Protein AF-A0A240EGR5-F1 (afdb_monomer_lite)

InterPro domains:
  IPR010982 Lambda repressor-like, DNA-binding domain superfamily [G3DSA:1.10.260.40] (43-100)
  IPR010982 Lambda repressor-like, DNA-binding domain superfamily [SSF47413] (61-95)

Radius of gyration: 24.68 Å; chains: 1; bounding box: 48×24×58 Å

Organism: NCBI:txid1243014

Secondary structure (DSSP, 8-state):
-EEETTEEE-HHHHHHHHT--HHHHHHHHHTT--GGGGTS--------TTTS-S--HHHHHHHHHHHHH----HHHHHHHTT--HHHHHHHHTTSS--S---

Structure (mmCIF, N/CA/C/O backbone):
data_AF-A0A240EGR5-F1
#
_entry.id   AF-A0A240EGR5-F1
#
loop_
_atom_site.group_PDB
_atom_site.id
_atom_site.type_symbol
_atom_site.label_atom_id
_atom_site.label_alt_id
_atom_site.label_comp_id
_atom_site.label_asym_id
_atom_site.label_entity_id
_atom_site.label_seq_id
_atom_site.pdbx_PDB_ins_code
_atom_site.Cartn_x
_atom_site.Cartn_y
_atom_site.Cartn_z
_atom_site.occupancy
_atom_site.B_iso_or_equiv
_atom_site.auth_seq_id
_atom_site.auth_comp_id
_atom_site.auth_asym_id
_atom_site.auth_atom_id
_atom_site.pdbx_PDB_model_num
ATOM 1 N N . MET A 1 1 ? 28.335 -3.977 -22.284 1.00 85.75 1 MET A N 1
ATOM 2 C CA . MET A 1 1 ? 27.308 -4.152 -23.334 1.00 85.75 1 MET A CA 1
ATOM 3 C C . MET A 1 1 ? 26.379 -5.264 -22.889 1.00 85.75 1 MET A C 1
ATOM 5 O O . MET A 1 1 ? 26.858 -6.160 -22.203 1.00 85.75 1 MET A O 1
ATOM 9 N N . ILE A 1 2 ? 25.098 -5.188 -23.229 1.00 90.88 2 ILE A N 1
ATOM 10 C CA . ILE A 1 2 ? 24.085 -6.196 -22.904 1.00 90.88 2 ILE A CA 1
ATOM 11 C C . ILE A 1 2 ? 23.401 -6.682 -24.174 1.00 90.88 2 ILE A C 1
ATOM 13 O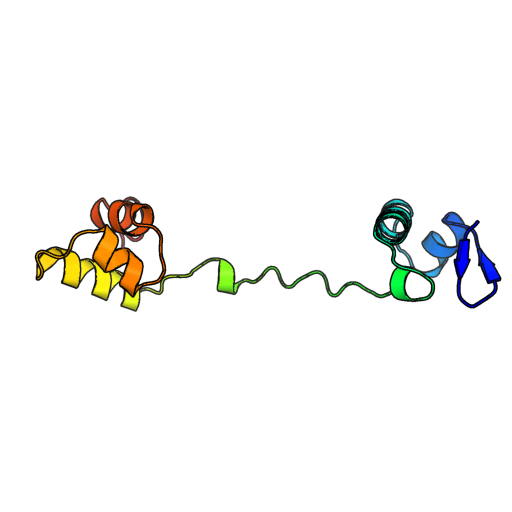 O . ILE A 1 2 ? 23.328 -5.931 -25.145 1.00 90.88 2 ILE A O 1
ATOM 17 N N . ASP A 1 3 ? 22.863 -7.895 -24.140 1.00 91.50 3 ASP A N 1
ATOM 18 C CA . ASP A 1 3 ? 22.025 -8.402 -25.221 1.00 91.50 3 ASP A CA 1
ATOM 19 C C . ASP A 1 3 ? 20.599 -7.841 -25.085 1.00 91.50 3 ASP A C 1
ATOM 21 O O . ASP A 1 3 ? 19.917 -8.035 -24.073 1.00 91.50 3 ASP A O 1
ATOM 25 N N . PHE A 1 4 ? 20.142 -7.124 -26.109 1.00 91.50 4 PHE A N 1
ATOM 26 C CA . PHE A 1 4 ? 18.812 -6.531 -26.194 1.00 91.50 4 PHE A CA 1
ATOM 27 C C . PHE A 1 4 ? 18.271 -6.727 -27.612 1.00 91.50 4 PHE A C 1
ATOM 29 O O . PHE A 1 4 ? 18.880 -6.276 -28.575 1.00 91.50 4 PHE A O 1
ATOM 36 N N . LYS A 1 5 ? 17.134 -7.423 -27.750 1.00 88.69 5 LYS A N 1
ATOM 37 C CA . LYS A 1 5 ? 16.533 -7.793 -29.052 1.00 88.69 5 LYS A CA 1
ATOM 38 C C . LYS A 1 5 ? 17.486 -8.534 -30.013 1.00 88.69 5 LYS A C 1
ATOM 40 O O . LYS A 1 5 ? 17.358 -8.410 -31.222 1.00 88.69 5 LYS A O 1
ATOM 45 N N . GLY A 1 6 ? 18.428 -9.314 -29.479 1.00 87.38 6 GLY A N 1
ATOM 46 C CA . GLY A 1 6 ? 19.414 -10.048 -30.284 1.00 87.38 6 GLY A CA 1
ATOM 47 C C . GLY A 1 6 ? 20.643 -9.229 -30.691 1.00 87.38 6 GLY A C 1
ATOM 48 O O . GLY A 1 6 ? 21.523 -9.760 -31.361 1.00 87.38 6 GLY A O 1
ATOM 49 N N . GLU A 1 7 ? 20.745 -7.972 -30.253 1.00 89.56 7 GLU A N 1
ATOM 50 C CA . GLU A 1 7 ? 21.888 -7.098 -30.515 1.00 89.56 7 GLU A CA 1
ATOM 51 C C . GLU A 1 7 ? 22.629 -6.743 -29.222 1.00 89.56 7 GLU A C 1
ATOM 53 O O . GLU A 1 7 ? 22.024 -6.592 -28.157 1.00 89.56 7 GLU A O 1
ATOM 58 N N . LYS A 1 8 ? 23.949 -6.545 -29.316 1.00 92.75 8 LYS A N 1
ATOM 59 C CA . LYS A 1 8 ? 24.749 -6.028 -28.200 1.00 92.75 8 LYS A CA 1
ATOM 60 C C . LYS A 1 8 ? 24.654 -4.510 -28.146 1.00 92.75 8 LYS A C 1
ATOM 62 O O . LYS A 1 8 ? 25.222 -3.818 -28.982 1.00 92.75 8 LYS A O 1
ATOM 67 N N . VAL A 1 9 ? 23.993 -3.993 -27.116 1.00 93.56 9 VAL A N 1
ATOM 68 C CA . VAL A 1 9 ? 23.788 -2.553 -26.905 1.00 93.56 9 VAL A CA 1
ATOM 69 C C . VAL A 1 9 ? 24.471 -2.058 -25.628 1.00 93.56 9 VAL A C 1
ATOM 71 O O . VAL A 1 9 ? 24.729 -2.806 -24.680 1.00 93.56 9 VAL A O 1
ATOM 74 N N . GLY A 1 10 ? 24.806 -0.770 -25.598 1.00 95.31 10 GLY A N 1
ATOM 75 C CA . GLY A 1 10 ? 25.332 -0.093 -24.413 1.00 95.31 10 GLY A CA 1
ATOM 76 C C . GLY A 1 10 ? 24.224 0.441 -23.501 1.00 95.31 10 GLY A C 1
ATOM 77 O O . GLY A 1 10 ? 23.115 0.726 -23.947 1.00 95.31 10 GLY A O 1
ATOM 78 N N . TRP A 1 11 ? 24.549 0.653 -22.225 1.00 94.25 11 TRP A N 1
ATOM 79 C CA . TRP A 1 11 ? 23.632 1.290 -21.273 1.00 94.25 11 TRP A CA 1
ATOM 80 C C . TRP A 1 11 ? 23.283 2.727 -21.660 1.00 94.25 11 TRP A C 1
ATOM 82 O O . TRP A 1 11 ? 22.122 3.115 -21.586 1.00 94.25 11 TRP A O 1
ATOM 92 N N . THR A 1 12 ? 24.274 3.498 -22.111 1.00 95.06 12 THR A N 1
ATOM 93 C CA . THR A 1 12 ? 24.091 4.880 -22.579 1.00 95.06 12 THR A CA 1
ATOM 94 C C . THR A 1 12 ? 23.130 4.946 -23.763 1.00 95.06 12 THR A C 1
ATOM 96 O O . THR A 1 12 ? 22.238 5.788 -23.787 1.00 95.06 12 THR A O 1
ATOM 99 N N . GLU A 1 13 ? 23.262 4.008 -24.703 1.00 94.12 13 GLU A N 1
ATOM 100 C CA . GLU A 1 13 ? 22.387 3.907 -25.872 1.00 94.12 13 GLU A CA 1
ATOM 101 C C . GLU A 1 13 ? 20.939 3.617 -25.461 1.00 94.12 13 GLU A C 1
ATOM 103 O O . GLU A 1 13 ? 20.026 4.340 -25.852 1.00 94.12 13 GLU A O 1
ATOM 108 N N . LEU A 1 14 ? 20.718 2.617 -24.600 1.00 93.44 14 LEU A N 1
ATOM 109 C CA . LEU A 1 14 ? 19.380 2.305 -24.090 1.00 93.44 14 LEU A CA 1
ATOM 110 C C . LEU A 1 14 ? 18.777 3.450 -23.271 1.00 93.44 14 LEU A C 1
ATOM 112 O O . LEU A 1 14 ? 17.584 3.728 -23.392 1.00 93.44 14 LEU A O 1
ATOM 116 N N . SER A 1 15 ? 19.596 4.126 -22.465 1.00 94.88 15 SER A N 1
ATOM 117 C CA . SER A 1 15 ? 19.176 5.278 -21.669 1.00 94.88 15 SER A CA 1
ATOM 118 C C . SER A 1 15 ? 18.666 6.403 -22.559 1.00 94.88 15 SER A C 1
ATOM 120 O O . SER A 1 15 ? 17.566 6.910 -22.346 1.00 94.88 15 SER A O 1
ATOM 122 N N . ASN A 1 16 ? 19.429 6.757 -23.593 1.00 94.94 16 ASN A N 1
ATOM 123 C CA . ASN A 1 16 ? 19.051 7.808 -24.531 1.00 94.94 16 ASN A CA 1
ATOM 124 C C . ASN A 1 16 ? 17.824 7.410 -25.358 1.00 94.94 16 ASN A C 1
ATOM 126 O O . ASN A 1 16 ? 16.893 8.203 -25.501 1.00 94.94 16 ASN A O 1
ATOM 130 N N . ARG A 1 17 ? 17.790 6.165 -25.847 1.00 93.88 17 ARG A N 1
ATOM 131 C CA . ARG A 1 17 ? 16.719 5.645 -26.706 1.00 93.88 17 ARG A CA 1
ATOM 132 C C . ARG A 1 17 ? 15.370 5.584 -25.993 1.00 93.88 17 ARG A C 1
ATOM 134 O O . ARG A 1 17 ? 14.362 5.985 -26.565 1.00 93.88 17 ARG A O 1
ATOM 141 N N . TYR A 1 18 ? 15.347 5.099 -24.753 1.00 91.62 18 TYR A N 1
ATOM 142 C CA . TYR A 1 18 ? 14.105 4.883 -24.003 1.00 91.62 18 TYR A CA 1
ATOM 143 C C . TYR A 1 18 ? 13.830 5.952 -22.941 1.00 91.62 18 TYR A C 1
ATOM 145 O O . TYR A 1 18 ? 12.791 5.897 -22.287 1.00 91.62 18 TYR A O 1
ATOM 153 N N . ARG A 1 19 ? 14.724 6.940 -22.781 1.00 92.56 19 ARG A N 1
ATOM 154 C CA . ARG A 1 19 ? 14.665 7.979 -21.735 1.00 92.56 19 ARG A CA 1
ATOM 155 C C . ARG A 1 19 ? 14.514 7.391 -20.330 1.00 92.56 19 ARG A C 1
ATOM 157 O O . ARG A 1 19 ? 13.747 7.886 -19.507 1.00 92.56 19 ARG A O 1
ATOM 164 N N . ILE A 1 20 ? 15.248 6.316 -20.063 1.00 91.50 20 ILE A N 1
ATOM 165 C CA . ILE A 1 20 ? 15.272 5.636 -18.766 1.00 91.50 20 ILE A CA 1
ATOM 166 C C . ILE A 1 20 ? 16.660 5.844 -18.163 1.00 91.50 20 ILE A C 1
ATOM 168 O O . ILE A 1 20 ? 17.639 5.545 -18.843 1.00 91.50 20 ILE A O 1
ATOM 172 N N . PRO A 1 21 ? 16.785 6.304 -16.905 1.00 94.44 21 PRO A N 1
ATOM 173 C CA . PRO A 1 21 ? 18.089 6.461 -16.274 1.00 94.44 21 PRO A CA 1
ATOM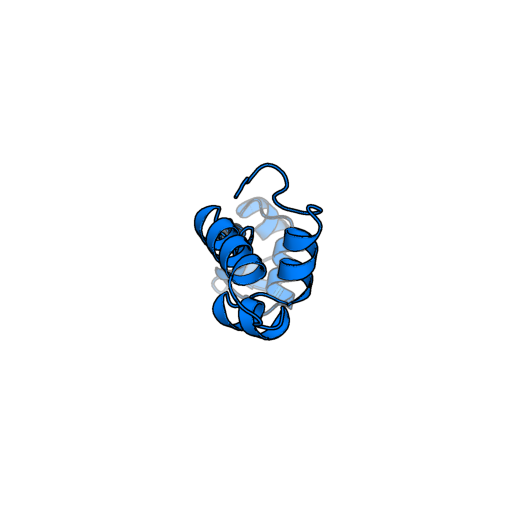 174 C C . PRO A 1 21 ? 18.902 5.164 -16.321 1.00 94.44 21 PRO A C 1
ATOM 176 O O . PRO A 1 21 ? 18.370 4.090 -16.030 1.00 94.44 21 PRO A O 1
ATOM 179 N N . ILE A 1 22 ? 20.204 5.271 -16.609 1.00 95.00 22 ILE A N 1
ATOM 180 C CA . ILE A 1 22 ? 21.128 4.123 -16.626 1.00 95.00 22 ILE A CA 1
ATOM 181 C C . ILE A 1 22 ? 21.001 3.296 -15.341 1.00 95.00 22 ILE A C 1
ATOM 183 O O . ILE A 1 22 ? 20.899 2.077 -15.411 1.00 95.00 22 ILE A O 1
ATOM 187 N N . SER A 1 23 ? 20.913 3.949 -14.179 1.00 94.38 23 SER A N 1
ATOM 188 C CA . SER A 1 23 ? 20.720 3.281 -12.885 1.00 94.38 23 SER A CA 1
ATOM 189 C C . SER A 1 23 ? 19.460 2.413 -12.832 1.00 94.38 23 SER A C 1
ATOM 191 O O . SER A 1 23 ? 19.485 1.321 -12.279 1.00 94.38 23 SER A O 1
ATOM 193 N N . THR A 1 24 ? 18.360 2.851 -13.449 1.00 92.31 24 THR A N 1
ATOM 194 C CA . THR A 1 24 ? 17.127 2.056 -13.524 1.00 92.31 24 THR A CA 1
ATOM 195 C C . THR A 1 24 ? 17.318 0.831 -14.412 1.00 92.31 24 THR A C 1
ATOM 197 O O . THR A 1 24 ? 16.871 -0.253 -14.050 1.00 92.31 24 THR A O 1
ATOM 200 N N . LEU A 1 25 ? 17.996 0.982 -15.551 1.00 93.56 25 LEU A N 1
ATOM 201 C CA . LEU A 1 25 ? 18.302 -0.135 -16.449 1.00 93.56 25 LEU A CA 1
ATOM 202 C C . LEU A 1 25 ? 19.235 -1.161 -15.783 1.00 93.56 25 LEU A C 1
ATOM 204 O O . LEU A 1 25 ? 18.990 -2.361 -15.893 1.00 93.56 25 LEU A O 1
ATOM 208 N N . VAL A 1 26 ? 20.246 -0.691 -15.046 1.00 93.94 26 VAL A N 1
ATOM 209 C CA . VAL A 1 26 ? 21.177 -1.534 -14.278 1.00 93.94 26 VAL A CA 1
ATOM 210 C C . VAL A 1 26 ? 20.443 -2.281 -13.168 1.00 93.94 26 VAL A C 1
ATOM 212 O O . VAL A 1 26 ? 20.498 -3.504 -13.148 1.00 93.94 26 VAL A O 1
ATOM 215 N N . ASN A 1 27 ? 19.665 -1.592 -12.326 1.00 92.44 27 ASN A N 1
ATOM 216 C CA . ASN A 1 27 ? 18.893 -2.234 -11.254 1.00 92.44 27 ASN A CA 1
ATOM 217 C C . ASN A 1 27 ? 17.955 -3.324 -11.793 1.00 92.44 27 ASN A C 1
ATOM 219 O O . ASN A 1 27 ? 17.838 -4.395 -11.207 1.00 92.44 27 ASN A O 1
ATOM 223 N N . ARG A 1 28 ? 17.291 -3.068 -12.929 1.00 92.38 28 ARG A N 1
ATOM 224 C CA . ARG A 1 28 ? 16.424 -4.050 -13.603 1.00 92.38 28 ARG A CA 1
ATOM 225 C C . ARG A 1 28 ? 17.210 -5.266 -14.084 1.00 92.38 28 ARG A C 1
ATOM 227 O O . ARG A 1 28 ? 16.737 -6.395 -13.983 1.00 92.38 28 ARG A O 1
ATOM 234 N N . TYR A 1 29 ? 18.409 -5.048 -14.610 1.00 93.88 29 TYR A N 1
ATOM 235 C CA . TYR A 1 29 ? 19.277 -6.129 -15.053 1.00 93.88 29 TYR A CA 1
ATOM 236 C C . TYR A 1 29 ? 19.815 -6.954 -13.880 1.00 93.88 29 TYR A C 1
ATOM 238 O O . TYR A 1 29 ? 19.790 -8.184 -13.929 1.00 93.88 29 TYR A O 1
ATOM 246 N N . GLU A 1 30 ? 20.237 -6.303 -12.801 1.00 92.38 30 GLU A N 1
ATOM 247 C CA . GLU A 1 30 ? 20.651 -6.961 -11.559 1.00 92.38 30 GLU A CA 1
ATOM 248 C C . GLU A 1 30 ? 19.494 -7.733 -10.912 1.00 92.38 30 GLU A C 1
ATOM 250 O O . GLU A 1 30 ? 19.700 -8.832 -10.405 1.00 92.38 30 GLU A O 1
ATOM 255 N N . SER A 1 31 ? 18.255 -7.240 -11.032 1.00 90.06 31 SER A N 1
ATOM 256 C CA . SER A 1 31 ? 17.049 -7.958 -10.602 1.00 90.06 31 SER A CA 1
ATOM 257 C C . SER A 1 31 ? 16.601 -9.069 -11.563 1.00 90.06 31 SER A C 1
ATOM 259 O O . SER A 1 31 ? 15.526 -9.634 -11.381 1.00 90.06 31 SER A O 1
ATOM 261 N N . GLY A 1 32 ? 17.377 -9.363 -12.610 1.00 91.25 32 GLY A N 1
ATOM 262 C CA . GLY A 1 32 ? 17.129 -10.476 -13.530 1.00 91.25 32 GLY A CA 1
ATOM 263 C C . GLY A 1 32 ? 16.277 -10.160 -14.763 1.00 91.25 32 GLY A C 1
ATOM 264 O O . GLY A 1 32 ? 16.088 -11.048 -15.590 1.00 91.25 32 GLY A O 1
ATOM 265 N N . LEU A 1 33 ? 15.805 -8.922 -14.958 1.00 90.94 33 LEU A N 1
ATOM 266 C CA . LEU A 1 33 ? 15.078 -8.548 -16.179 1.00 90.94 33 LEU A CA 1
ATOM 267 C C . LEU A 1 33 ? 16.021 -8.510 -17.384 1.00 90.94 33 LEU A C 1
ATOM 269 O O . LEU A 1 33 ? 17.200 -8.165 -17.268 1.00 90.94 33 LEU A O 1
ATOM 273 N N . ARG A 1 34 ? 15.513 -8.878 -18.560 1.00 92.50 34 ARG A N 1
ATOM 274 C CA . ARG A 1 34 ? 16.293 -8.991 -19.800 1.00 92.50 34 ARG A CA 1
ATOM 275 C C . ARG A 1 34 ? 15.482 -8.496 -20.989 1.00 92.50 34 ARG A C 1
ATOM 277 O O . ARG A 1 34 ? 14.263 -8.379 -20.909 1.00 92.50 34 ARG A O 1
ATOM 284 N N . GLY A 1 35 ? 16.169 -8.214 -22.097 1.00 90.75 35 GLY A N 1
ATOM 285 C CA . GLY A 1 35 ? 15.520 -7.798 -23.338 1.00 90.75 35 GLY A CA 1
ATOM 286 C C . GLY A 1 35 ? 14.571 -6.619 -23.123 1.00 90.75 35 GLY A C 1
ATOM 287 O O . GLY A 1 35 ? 14.910 -5.663 -22.426 1.00 90.75 35 GLY A O 1
ATOM 288 N N . GLU A 1 36 ? 13.374 -6.696 -23.698 1.00 90.69 36 GLU A N 1
ATOM 289 C CA . GLU A 1 36 ? 12.387 -5.611 -23.665 1.00 90.69 36 GLU A CA 1
ATOM 290 C C . GLU A 1 36 ? 11.863 -5.283 -22.258 1.00 90.69 36 GLU A C 1
ATOM 292 O O . GLU A 1 36 ? 11.483 -4.138 -21.999 1.00 90.69 36 GLU A O 1
ATOM 297 N N . ASP A 1 37 ? 11.926 -6.223 -21.309 1.00 90.44 37 ASP A N 1
ATOM 298 C CA . ASP A 1 37 ? 11.511 -5.970 -19.925 1.00 90.44 37 ASP A CA 1
ATOM 299 C C . ASP A 1 37 ? 12.402 -4.934 -19.225 1.00 90.44 37 ASP A C 1
ATOM 301 O O . ASP A 1 37 ? 11.956 -4.246 -18.304 1.00 90.44 37 ASP A O 1
ATOM 305 N N . LEU A 1 38 ? 13.639 -4.739 -19.701 1.00 91.19 38 LEU A N 1
ATOM 306 C CA . LEU A 1 38 ? 14.524 -3.678 -19.211 1.00 91.19 38 LEU A CA 1
ATOM 307 C C . LEU A 1 38 ? 13.953 -2.286 -19.471 1.00 91.19 38 LEU A C 1
ATOM 309 O O . LEU A 1 38 ? 14.200 -1.375 -18.681 1.00 91.19 38 LEU A O 1
ATOM 313 N N . VAL A 1 39 ? 13.182 -2.112 -20.544 1.00 91.75 39 VAL A N 1
ATOM 314 C CA . VAL A 1 39 ? 12.679 -0.805 -20.995 1.00 91.75 39 VAL A CA 1
ATOM 315 C C . VAL A 1 39 ? 11.173 -0.661 -20.856 1.00 91.75 39 VAL A C 1
ATOM 317 O O . VAL A 1 39 ? 10.642 0.433 -21.044 1.00 91.75 39 VAL A O 1
ATOM 320 N N . ARG A 1 40 ? 10.479 -1.740 -20.480 1.00 88.12 40 ARG A N 1
ATOM 321 C CA . ARG A 1 40 ? 9.055 -1.708 -20.168 1.00 88.12 40 ARG A CA 1
ATOM 322 C C . ARG A 1 40 ? 8.793 -0.557 -19.199 1.00 88.12 40 ARG A C 1
ATOM 324 O O . ARG A 1 40 ? 9.451 -0.448 -18.154 1.00 88.12 40 ARG A O 1
ATOM 331 N N . GLN A 1 41 ? 7.874 0.339 -19.563 1.00 70.69 41 GLN A N 1
ATOM 332 C CA . GLN A 1 41 ? 7.394 1.342 -18.624 1.00 70.69 41 GLN A CA 1
ATOM 333 C C . GLN A 1 41 ? 6.802 0.565 -17.454 1.00 70.69 41 GLN A C 1
ATOM 335 O O . GLN A 1 41 ? 5.793 -0.124 -17.588 1.00 70.69 41 GLN A O 1
ATOM 340 N N . SER A 1 42 ? 7.493 0.611 -16.317 1.00 65.38 42 SER A N 1
ATOM 341 C CA . SER A 1 42 ? 6.902 0.164 -15.072 1.00 65.38 42 SER A CA 1
ATOM 342 C C . SER A 1 42 ? 5.691 1.063 -14.897 1.00 65.38 42 SER A C 1
ATOM 344 O O . SER A 1 42 ? 5.850 2.286 -14.842 1.00 65.38 42 SER A O 1
ATOM 346 N N . HIS A 1 43 ? 4.490 0.481 -14.888 1.00 55.44 43 HIS A N 1
ATOM 347 C CA . HIS A 1 43 ? 3.354 1.135 -14.265 1.00 55.44 43 HIS A CA 1
ATOM 348 C C . HIS A 1 43 ? 3.824 1.382 -12.844 1.00 55.44 43 HIS A C 1
ATOM 350 O O . HIS A 1 43 ? 3.810 0.449 -12.040 1.00 55.44 43 HIS A O 1
ATOM 356 N N . GLN A 1 44 ? 4.372 2.577 -12.584 1.00 57.72 44 GLN A N 1
ATOM 357 C CA . GLN A 1 44 ? 4.782 2.974 -11.253 1.00 57.72 44 GLN A CA 1
ATOM 358 C C . GLN A 1 44 ? 3.645 2.545 -10.360 1.00 57.72 44 GLN A C 1
ATOM 360 O O . GLN A 1 44 ? 2.499 2.927 -10.624 1.00 57.72 44 GLN A O 1
ATOM 365 N N . GLY A 1 45 ? 3.964 1.630 -9.439 1.00 52.31 45 GLY A N 1
ATOM 366 C CA . GLY A 1 45 ? 2.968 0.975 -8.624 1.00 52.31 45 GLY A CA 1
ATOM 367 C C . GLY A 1 45 ? 2.029 2.060 -8.155 1.00 52.31 45 GLY A C 1
ATOM 368 O O . GLY A 1 45 ? 2.475 3.043 -7.559 1.00 52.31 45 GLY A O 1
ATOM 369 N N . ILE A 1 46 ? 0.747 1.924 -8.492 1.00 47.75 46 ILE A N 1
ATOM 370 C CA . ILE A 1 46 ? -0.295 2.633 -7.773 1.00 47.75 46 ILE A CA 1
ATOM 371 C C . ILE A 1 46 ? -0.110 2.094 -6.364 1.00 47.75 46 ILE A C 1
ATOM 373 O O . ILE A 1 46 ? -0.635 1.030 -6.036 1.00 47.75 46 ILE A O 1
ATOM 377 N N . GLY A 1 47 ? 0.770 2.748 -5.594 1.00 47.75 47 GLY A N 1
ATOM 378 C CA . GLY A 1 47 ? 1.071 2.415 -4.220 1.00 47.75 47 GLY A CA 1
ATOM 379 C C . GLY A 1 47 ? -0.289 2.263 -3.605 1.00 47.75 47 GLY A C 1
ATOM 380 O O . GLY A 1 47 ? -1.106 3.171 -3.755 1.00 47.75 47 GLY A O 1
ATOM 381 N N . ASN A 1 48 ? -0.575 1.049 -3.146 1.00 49.28 48 ASN A N 1
ATOM 382 C CA . ASN A 1 48 ? -1.919 0.582 -2.890 1.00 49.28 48 ASN A CA 1
ATOM 383 C C . ASN A 1 48 ? -2.616 1.616 -1.995 1.00 49.28 48 ASN A C 1
ATOM 385 O O . ASN A 1 48 ? -2.445 1.593 -0.780 1.00 49.28 48 ASN A O 1
ATOM 389 N N . LYS A 1 49 ? -3.361 2.569 -2.582 1.00 48.09 49 LYS A N 1
ATOM 390 C CA . LYS A 1 49 ? -3.994 3.656 -1.817 1.00 48.09 49 LYS A CA 1
ATOM 391 C C . LYS A 1 49 ? -4.991 3.055 -0.823 1.00 48.09 49 LYS A C 1
ATOM 393 O O . LYS A 1 49 ? -5.295 3.665 0.192 1.00 48.09 49 LYS A O 1
ATOM 398 N N . ARG A 1 50 ? -5.435 1.816 -1.089 1.00 48.31 50 ARG A N 1
ATOM 399 C CA . ARG A 1 50 ? -6.287 0.998 -0.223 1.00 48.31 50 ARG A CA 1
ATOM 400 C C . ARG A 1 50 ? -5.527 0.253 0.883 1.00 48.31 50 ARG A C 1
ATOM 402 O O . ARG A 1 50 ? -6.154 -0.124 1.861 1.00 48.31 50 ARG A O 1
ATOM 409 N N . ALA A 1 51 ? -4.202 0.089 0.805 1.00 50.50 51 ALA A N 1
ATOM 410 C CA . ALA A 1 51 ? -3.407 -0.397 1.941 1.00 50.50 51 ALA A CA 1
ATOM 411 C C . ALA A 1 51 ? -3.270 0.658 3.053 1.00 50.50 51 ALA A C 1
ATOM 413 O O . ALA A 1 51 ? -2.971 0.301 4.191 1.00 50.50 51 ALA A O 1
ATOM 414 N N . ALA A 1 52 ? -3.500 1.939 2.738 1.00 53.97 52 ALA A N 1
ATOM 415 C CA . ALA A 1 52 ? -3.321 3.035 3.683 1.00 53.97 52 ALA A CA 1
ATOM 416 C C . ALA A 1 52 ? -4.377 3.060 4.803 1.00 53.97 52 ALA A C 1
ATOM 418 O O . ALA A 1 52 ? -4.049 3.500 5.897 1.00 53.97 52 ALA A O 1
ATOM 419 N N . ASN A 1 53 ? -5.593 2.537 4.589 1.00 63.47 53 ASN A N 1
ATOM 420 C CA . ASN A 1 53 ? -6.650 2.553 5.607 1.00 63.47 53 ASN A CA 1
ATOM 421 C C . ASN A 1 53 ? -7.391 1.212 5.672 1.00 63.47 53 ASN A C 1
ATOM 423 O O . ASN A 1 53 ? -8.428 1.027 5.045 1.00 63.47 53 ASN A O 1
ATOM 427 N N . LYS A 1 54 ? -6.857 0.274 6.467 1.00 71.00 54 LYS A N 1
ATOM 428 C CA . LYS A 1 54 ? -7.519 -1.008 6.784 1.00 71.00 54 LYS A CA 1
ATOM 429 C C . LYS A 1 54 ? -8.835 -0.852 7.561 1.00 71.00 54 LYS A C 1
ATOM 431 O O . LYS A 1 54 ? -9.571 -1.821 7.667 1.00 71.00 54 LYS A O 1
ATOM 436 N N . LEU A 1 55 ? -9.092 0.322 8.137 1.00 82.50 55 LEU A N 1
ATOM 437 C CA . LEU A 1 55 ? -10.275 0.615 8.943 1.00 82.50 55 LEU A CA 1
ATOM 438 C C . LEU A 1 55 ? -11.060 1.761 8.306 1.00 82.50 55 LEU A C 1
ATOM 440 O O . LEU A 1 55 ? -10.473 2.784 7.945 1.00 82.50 55 LEU A O 1
ATOM 444 N N . THR A 1 56 ? -12.373 1.586 8.204 1.00 88.69 56 THR A N 1
ATOM 445 C CA . THR A 1 56 ? -13.333 2.631 7.834 1.00 88.69 56 THR A CA 1
ATOM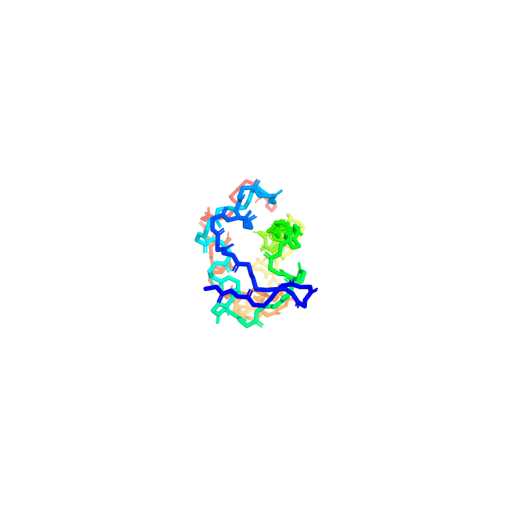 446 C C . THR A 1 56 ? -13.924 3.297 9.079 1.00 88.69 56 THR A C 1
ATOM 448 O O . THR A 1 56 ? -13.823 2.773 10.188 1.00 88.69 56 THR A O 1
ATOM 451 N N . GLU A 1 57 ? -14.589 4.443 8.916 1.00 87.06 57 GLU A N 1
ATOM 452 C CA . GLU A 1 57 ? -15.305 5.106 10.018 1.00 87.06 57 GLU A CA 1
ATOM 453 C C . GLU A 1 57 ? -16.352 4.186 10.673 1.00 87.06 57 GLU A C 1
ATOM 455 O O . GLU A 1 57 ? -16.474 4.159 11.899 1.00 87.06 57 GLU A O 1
ATOM 460 N N . ASN A 1 58 ? -17.059 3.377 9.877 1.00 89.50 58 ASN A N 1
ATOM 461 C CA . ASN A 1 58 ? -18.035 2.413 10.388 1.00 89.50 58 ASN A CA 1
ATOM 462 C C . ASN A 1 58 ? -17.369 1.306 11.216 1.00 89.50 58 ASN A C 1
ATOM 464 O O . ASN A 1 58 ? -17.886 0.954 12.276 1.00 89.50 58 ASN A O 1
ATOM 468 N N . ASP A 1 59 ? -16.198 0.818 10.792 1.00 89.81 59 ASP A N 1
ATOM 469 C CA . ASP A 1 59 ? -15.426 -0.158 11.570 1.00 89.81 59 ASP A CA 1
ATOM 470 C C . ASP A 1 59 ? -14.981 0.440 12.906 1.00 89.81 59 ASP A C 1
ATOM 472 O O . ASP A 1 59 ? -15.069 -0.207 13.945 1.00 89.81 59 ASP A O 1
ATOM 476 N N . VAL A 1 60 ? -14.549 1.705 12.909 1.00 91.44 60 VAL A N 1
ATOM 477 C CA . VAL A 1 60 ? -14.139 2.395 14.137 1.00 91.44 60 VAL A CA 1
ATOM 478 C C . VAL A 1 60 ? -15.317 2.591 15.091 1.00 91.44 60 VAL A C 1
ATOM 480 O O . VAL A 1 60 ? -15.144 2.388 16.294 1.00 91.44 60 VAL A O 1
ATOM 483 N N . ARG A 1 61 ? -16.516 2.927 14.593 1.00 92.44 61 ARG A N 1
ATOM 484 C CA . ARG A 1 61 ? -17.730 2.973 15.429 1.00 92.44 61 ARG A CA 1
ATOM 485 C C . ARG A 1 61 ? -18.049 1.602 16.017 1.00 92.44 61 ARG A C 1
ATOM 487 O O . ARG A 1 61 ? -18.256 1.515 17.221 1.00 92.44 61 ARG A O 1
ATOM 494 N N . ALA A 1 62 ? -17.989 0.537 15.218 1.00 91.50 62 ALA A N 1
ATOM 495 C CA . ALA A 1 62 ? -18.209 -0.826 15.700 1.00 91.50 62 ALA A CA 1
ATOM 496 C C . ALA A 1 62 ? -17.183 -1.234 16.773 1.00 91.50 62 ALA A C 1
ATOM 498 O O . ALA A 1 62 ? -17.564 -1.753 17.820 1.00 91.50 62 ALA A O 1
ATOM 499 N N . ILE A 1 63 ? -15.894 -0.931 16.570 1.00 92.19 63 ILE A N 1
ATOM 500 C CA . ILE A 1 63 ? -14.834 -1.146 17.570 1.00 92.19 63 ILE A CA 1
ATOM 501 C C . ILE A 1 63 ? -15.156 -0.388 18.863 1.00 92.19 63 ILE A C 1
ATOM 503 O O . ILE A 1 63 ? -15.029 -0.949 19.950 1.00 92.19 63 ILE A O 1
ATOM 507 N N . LYS A 1 64 ? -15.582 0.876 18.761 1.00 92.00 64 LYS A N 1
ATOM 508 C CA . LYS A 1 64 ? -15.951 1.698 19.918 1.00 92.00 64 LYS A CA 1
ATOM 509 C C . LYS A 1 64 ? -17.173 1.138 20.655 1.00 92.00 64 LYS A C 1
ATOM 511 O O . LYS A 1 64 ? -17.127 1.051 21.878 1.00 92.00 64 LYS A O 1
ATOM 516 N N . THR A 1 65 ? -18.208 0.691 19.942 1.00 91.69 65 THR A N 1
ATOM 517 C CA . THR A 1 65 ? -19.376 0.024 20.538 1.00 91.69 65 THR A CA 1
ATOM 518 C C . THR A 1 65 ? -18.961 -1.252 21.260 1.00 91.69 65 THR A C 1
ATOM 520 O O . THR A 1 65 ? -19.275 -1.402 22.433 1.00 91.69 65 THR A O 1
ATOM 523 N N . LEU A 1 66 ? -18.178 -2.127 20.620 1.00 91.44 66 LEU A N 1
ATOM 524 C CA . LEU A 1 66 ? -17.706 -3.377 21.228 1.00 91.44 66 LEU A CA 1
ATOM 525 C C . LEU A 1 66 ? -16.879 -3.130 22.496 1.00 91.44 66 LEU A C 1
ATOM 527 O O . LEU A 1 66 ? -17.037 -3.857 23.471 1.00 91.44 66 LEU A O 1
ATOM 531 N N . LEU A 1 67 ? -16.047 -2.085 22.510 1.00 88.94 67 LEU A N 1
ATOM 532 C CA . LEU A 1 67 ? -15.287 -1.675 23.696 1.00 88.94 67 LEU A CA 1
ATOM 533 C C . LEU A 1 67 ? -16.162 -1.151 24.846 1.00 88.94 67 LEU A C 1
ATOM 535 O O . LEU A 1 67 ? -15.684 -1.132 25.979 1.00 88.94 67 LEU A O 1
ATOM 539 N N . ALA A 1 68 ? -17.377 -0.676 24.560 1.00 86.44 68 ALA A N 1
ATOM 540 C CA . ALA A 1 68 ? -18.296 -0.104 25.543 1.00 86.44 68 ALA A CA 1
ATOM 541 C C . ALA A 1 68 ? -19.366 -1.100 26.022 1.00 86.44 68 ALA A C 1
ATOM 543 O O . ALA A 1 68 ? -19.790 -1.026 27.170 1.00 86.44 68 ALA A O 1
ATOM 544 N N . THR A 1 69 ? -19.815 -2.015 25.156 1.00 85.56 69 THR A N 1
ATOM 545 C CA . THR A 1 69 ? -20.940 -2.924 25.432 1.00 85.56 69 THR A CA 1
ATOM 546 C C . THR A 1 69 ? -20.516 -4.353 25.756 1.00 85.56 69 THR A C 1
ATOM 548 O O . THR A 1 69 ? -21.347 -5.129 26.220 1.00 85.56 69 THR A O 1
ATOM 551 N N . THR A 1 70 ? -19.268 -4.744 25.472 1.00 83.00 70 THR A N 1
ATOM 552 C CA . THR A 1 70 ? -18.796 -6.126 25.656 1.00 83.00 70 THR A CA 1
ATOM 553 C C . THR A 1 70 ? -17.514 -6.191 26.483 1.00 83.00 70 THR A C 1
ATOM 555 O O . THR A 1 70 ? -16.672 -5.304 26.402 1.00 83.00 70 THR A O 1
ATOM 558 N N . GLU A 1 71 ? -17.316 -7.299 27.201 1.00 84.50 71 GLU A N 1
ATOM 559 C CA . GLU A 1 71 ? -16.074 -7.622 27.931 1.00 84.50 71 GLU A CA 1
ATOM 560 C C . GLU A 1 71 ? -15.002 -8.266 27.025 1.00 84.50 71 GLU A C 1
ATOM 562 O O . GLU A 1 71 ? -14.101 -8.977 27.479 1.00 84.50 71 GLU A O 1
ATOM 567 N N . LEU A 1 72 ? -15.098 -8.072 25.704 1.00 86.56 72 LEU A N 1
ATOM 568 C CA . LEU A 1 72 ? -14.108 -8.606 24.778 1.00 86.56 72 LEU A CA 1
ATOM 569 C C . LEU A 1 72 ? -12.766 -7.900 24.970 1.00 86.56 72 LEU A C 1
ATOM 571 O O . LEU A 1 72 ? -12.662 -6.674 25.048 1.00 86.56 72 LEU A O 1
ATOM 575 N N . THR A 1 73 ? -11.693 -8.689 24.973 1.00 91.12 73 THR A N 1
ATOM 576 C CA . THR A 1 73 ? -10.345 -8.129 25.035 1.00 91.12 73 THR A CA 1
ATOM 577 C C . THR A 1 73 ? -10.023 -7.362 23.752 1.00 91.12 73 THR A C 1
ATOM 579 O O . THR A 1 73 ? -10.481 -7.700 22.657 1.00 91.12 73 THR A O 1
ATOM 582 N N . GLN A 1 74 ? -9.154 -6.353 23.858 1.00 92.19 74 GLN A N 1
ATOM 583 C CA . GLN A 1 74 ? -8.697 -5.574 22.698 1.00 92.19 74 GLN A CA 1
ATOM 584 C C . GLN A 1 74 ? -8.095 -6.468 21.603 1.00 92.19 74 GLN A C 1
ATOM 586 O O . GLN A 1 74 ? -8.244 -6.170 20.423 1.00 92.19 74 GLN A O 1
ATOM 591 N N . ALA A 1 75 ? -7.450 -7.578 21.984 1.00 92.81 75 ALA A N 1
ATOM 592 C CA . ALA A 1 75 ? -6.900 -8.558 21.053 1.00 92.81 75 ALA A CA 1
ATOM 593 C C . ALA A 1 75 ? -7.993 -9.334 20.298 1.00 92.81 75 ALA A C 1
ATOM 595 O O . ALA A 1 75 ? -7.870 -9.541 19.091 1.00 92.81 75 ALA A O 1
ATOM 596 N N . ALA A 1 76 ? -9.077 -9.722 20.979 1.00 91.50 76 ALA A N 1
ATOM 597 C CA . ALA A 1 76 ? -10.213 -10.387 20.345 1.00 91.50 76 ALA A CA 1
ATOM 598 C C . ALA A 1 76 ? -10.916 -9.460 19.344 1.00 91.50 76 ALA A C 1
ATOM 600 O O . ALA A 1 76 ? -11.167 -9.869 18.211 1.00 91.50 76 ALA A O 1
ATOM 601 N N . ILE A 1 77 ? -11.148 -8.199 19.725 1.00 93.44 77 ILE A N 1
ATOM 602 C CA . ILE A 1 77 ? -11.717 -7.179 18.832 1.00 93.44 77 ILE A CA 1
ATOM 603 C C . ILE A 1 77 ? -10.792 -6.971 17.628 1.00 93.44 77 ILE A C 1
ATOM 605 O O . ILE A 1 77 ? -11.227 -7.049 16.486 1.00 93.44 77 ILE A O 1
ATOM 609 N N . ALA A 1 78 ? -9.489 -6.799 17.852 1.00 92.81 78 ALA A N 1
ATOM 610 C CA . ALA A 1 78 ? -8.525 -6.586 16.776 1.00 92.81 78 ALA A CA 1
ATOM 611 C C . ALA A 1 78 ? -8.502 -7.737 15.753 1.00 92.81 78 ALA A C 1
ATOM 613 O O . ALA A 1 78 ? -8.430 -7.490 14.548 1.00 92.81 78 ALA A O 1
ATOM 614 N N . LYS A 1 79 ? -8.649 -8.986 16.220 1.00 92.12 79 LYS A N 1
ATOM 615 C CA . LYS A 1 79 ? -8.750 -10.167 15.355 1.00 92.12 79 LYS A CA 1
ATOM 616 C C . LYS A 1 79 ? -9.991 -10.128 14.457 1.00 92.12 79 LYS A C 1
ATOM 618 O O . LYS A 1 79 ? -9.882 -10.506 13.296 1.00 92.12 79 LYS A O 1
ATOM 623 N N . GLN A 1 80 ? -11.132 -9.638 14.955 1.00 90.69 80 GLN A N 1
ATOM 624 C CA . GLN A 1 80 ? -12.359 -9.499 14.154 1.00 90.69 80 GLN A CA 1
ATOM 625 C C . GLN A 1 80 ? -12.178 -8.517 12.990 1.00 90.69 80 GLN A C 1
ATOM 627 O O . GLN A 1 80 ? -12.663 -8.773 11.893 1.00 90.69 80 GLN A O 1
ATOM 632 N N . PHE A 1 81 ? -11.421 -7.438 13.203 1.00 89.69 81 PHE A N 1
ATOM 633 C CA . PHE A 1 81 ? -11.161 -6.412 12.184 1.00 89.69 81 PHE A CA 1
ATOM 634 C C . PHE A 1 81 ? -9.845 -6.624 11.417 1.00 89.69 81 PHE A C 1
ATOM 636 O O . PHE A 1 81 ? -9.433 -5.757 10.650 1.00 89.69 81 PHE A O 1
ATOM 643 N N . ASN A 1 82 ? -9.163 -7.761 11.612 1.00 88.62 82 ASN A N 1
ATOM 644 C CA . ASN A 1 82 ? -7.865 -8.069 11.000 1.00 88.62 82 ASN A CA 1
ATOM 645 C C . ASN A 1 82 ? -6.815 -6.945 11.177 1.00 88.62 82 ASN A C 1
ATOM 647 O O . ASN A 1 82 ? -6.069 -6.575 10.260 1.00 88.62 82 ASN A O 1
ATOM 651 N N . VAL A 1 83 ? -6.770 -6.377 12.383 1.00 90.06 83 VAL A N 1
ATOM 652 C CA . VAL A 1 83 ? -5.807 -5.351 12.799 1.00 90.06 83 VAL A CA 1
ATOM 653 C C . VAL A 1 83 ? -5.011 -5.823 14.010 1.00 90.06 83 VAL A C 1
ATOM 655 O O . VAL A 1 83 ? -5.376 -6.774 14.693 1.00 90.06 83 VAL A O 1
ATOM 658 N N . HIS A 1 84 ? -3.891 -5.159 14.283 1.00 92.56 84 HIS A N 1
ATOM 659 C CA . HIS A 1 84 ? -3.114 -5.413 15.494 1.00 92.56 84 HIS A CA 1
ATOM 660 C C . HIS A 1 84 ? -3.800 -4.770 16.711 1.00 92.56 84 HIS A C 1
ATOM 662 O O . HIS A 1 84 ? -4.392 -3.695 16.577 1.00 92.56 84 HIS A O 1
ATOM 668 N N . GLN A 1 85 ? -3.679 -5.348 17.913 1.00 94.31 85 GLN A N 1
ATOM 669 C CA . GLN A 1 85 ? -4.351 -4.818 19.114 1.00 94.31 85 GLN A CA 1
ATOM 670 C C . GLN A 1 85 ? -3.939 -3.379 19.447 1.00 94.31 85 GLN A C 1
ATOM 672 O O . GLN A 1 85 ? -4.736 -2.619 19.993 1.00 94.31 85 GLN A O 1
ATOM 677 N N . CYS A 1 86 ? -2.722 -2.972 19.063 1.00 93.75 86 CYS A N 1
ATOM 678 C CA . CYS A 1 86 ? -2.268 -1.586 19.211 1.00 93.75 86 CYS A CA 1
ATOM 679 C C . CYS A 1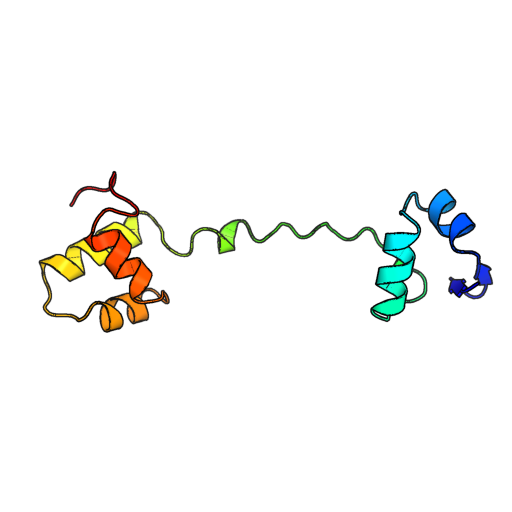 86 ? -3.200 -0.586 18.510 1.00 93.75 86 CYS A C 1
ATOM 681 O O . CYS A 1 86 ? -3.424 0.492 19.047 1.00 93.75 86 CYS A O 1
ATOM 683 N N . HIS A 1 87 ? -3.798 -0.944 17.366 1.00 91.38 87 HIS A N 1
ATOM 684 C CA . HIS A 1 87 ? -4.737 -0.062 16.666 1.00 91.38 87 HIS A CA 1
ATOM 685 C C . HIS A 1 87 ? -6.011 0.159 17.487 1.00 91.38 87 HIS A C 1
ATOM 687 O O . HIS A 1 87 ? -6.489 1.285 17.590 1.00 91.38 87 HIS A O 1
ATOM 693 N N . VAL A 1 88 ? -6.533 -0.900 18.110 1.00 92.75 88 VAL A N 1
ATOM 694 C CA . VAL A 1 88 ? -7.708 -0.819 18.991 1.00 92.75 88 VAL A CA 1
ATOM 695 C C . VAL A 1 88 ? -7.390 0.013 20.237 1.00 92.75 88 VAL A C 1
ATOM 697 O O . VAL A 1 88 ? -8.198 0.846 20.641 1.00 92.75 88 VAL A O 1
ATOM 700 N N . SER A 1 89 ? -6.193 -0.147 20.809 1.00 94.69 89 SER A N 1
ATOM 701 C CA . SER A 1 89 ? -5.717 0.673 21.932 1.00 94.69 89 SER A CA 1
ATOM 702 C C . SER A 1 89 ? -5.607 2.160 21.566 1.00 94.69 89 SER A C 1
ATOM 704 O O . SER A 1 89 ? -6.094 3.014 22.309 1.00 94.69 89 SER A O 1
ATOM 706 N N . ASP A 1 90 ? -5.040 2.487 20.401 1.00 92.94 90 ASP A N 1
ATOM 707 C CA . ASP A 1 90 ? -4.929 3.869 19.918 1.00 92.94 90 ASP A CA 1
ATOM 708 C C . ASP A 1 90 ? -6.302 4.517 19.683 1.00 92.94 90 ASP A C 1
ATOM 710 O O . ASP A 1 90 ? -6.487 5.685 20.028 1.00 92.94 90 ASP A O 1
ATOM 714 N N . ILE A 1 91 ? -7.270 3.757 19.154 1.00 92.00 91 ILE A N 1
ATOM 715 C CA . ILE A 1 91 ? -8.666 4.196 18.985 1.00 92.00 91 ILE A CA 1
ATOM 716 C C . ILE A 1 91 ? -9.327 4.429 20.346 1.00 92.00 91 ILE A C 1
ATOM 718 O O . ILE A 1 91 ? -9.922 5.482 20.567 1.00 92.00 91 ILE A O 1
ATOM 722 N N . LYS A 1 92 ? -9.189 3.480 21.285 1.00 91.25 92 LYS A N 1
ATOM 723 C CA . LYS A 1 92 ? -9.748 3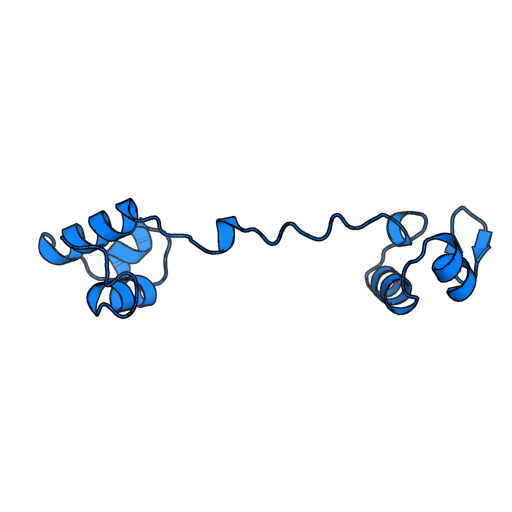.590 22.644 1.00 91.25 92 LYS A CA 1
ATOM 724 C C . LYS A 1 92 ? -9.229 4.830 23.373 1.00 91.25 92 LYS A C 1
ATOM 726 O O . LYS A 1 92 ? -9.978 5.491 24.080 1.00 91.25 92 LYS A O 1
ATOM 731 N N . ARG A 1 93 ? -7.939 5.135 23.212 1.00 91.75 93 ARG A N 1
ATOM 732 C CA . ARG A 1 93 ? -7.270 6.282 23.847 1.00 91.75 93 ARG A CA 1
ATOM 733 C C . ARG A 1 93 ? -7.458 7.601 23.092 1.00 91.75 93 ARG A C 1
ATOM 735 O O . ARG A 1 93 ? -6.926 8.609 23.545 1.00 91.75 93 ARG A O 1
ATOM 742 N N . GLY A 1 94 ? -8.129 7.593 21.939 1.00 87.81 94 GLY A N 1
ATOM 743 C CA . GLY A 1 94 ? -8.313 8.781 21.102 1.00 87.81 94 GLY A CA 1
ATOM 744 C C . GLY A 1 94 ? -7.030 9.303 20.447 1.00 87.81 94 GLY A C 1
ATOM 745 O O . GLY A 1 94 ? -7.00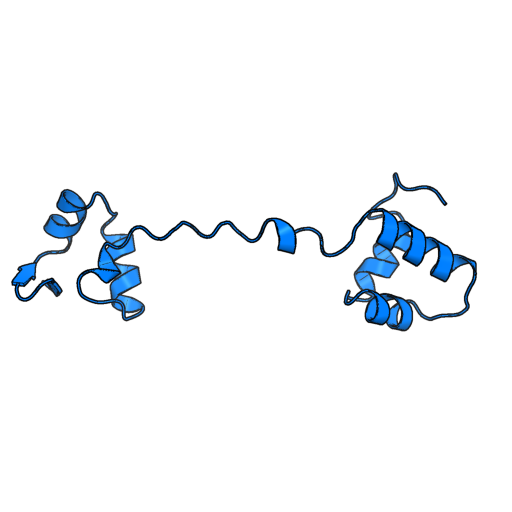1 10.441 19.998 1.00 87.81 94 GLY A O 1
ATOM 746 N N . LYS A 1 95 ? -5.959 8.498 20.369 1.00 88.44 95 LYS A N 1
ATOM 747 C CA . LYS A 1 95 ? -4.747 8.859 19.607 1.00 88.44 95 LYS A CA 1
ATOM 748 C C . LYS A 1 95 ? -4.994 8.828 18.099 1.00 88.44 95 LYS A C 1
ATOM 750 O O . LYS A 1 95 ? -4.319 9.523 17.346 1.00 88.44 95 LYS A O 1
ATOM 755 N N . LYS A 1 96 ? -5.936 7.987 17.667 1.00 85.81 96 LYS A N 1
ATOM 756 C CA . LYS A 1 96 ? -6.437 7.898 16.294 1.00 85.81 96 LYS A CA 1
ATOM 757 C C . LYS A 1 96 ? -7.959 7.968 16.319 1.00 85.81 96 LYS A C 1
ATOM 759 O O . LYS A 1 96 ? -8.567 7.391 17.219 1.00 85.81 96 LYS A O 1
ATOM 764 N N . TRP A 1 97 ? -8.553 8.613 15.315 1.00 89.25 97 TRP A N 1
ATOM 765 C CA . TRP A 1 97 ? -10.008 8.714 15.147 1.00 89.25 97 TRP A CA 1
ATOM 766 C C . TRP A 1 97 ? -10.731 9.371 16.338 1.00 89.25 97 TRP A C 1
ATOM 768 O O . TRP A 1 97 ? -11.761 8.878 16.817 1.00 89.25 97 TRP A O 1
ATOM 778 N N . ALA A 1 98 ? -10.163 10.463 16.856 1.00 87.50 98 ALA A N 1
ATOM 779 C CA . ALA A 1 98 ? -10.720 11.219 17.981 1.00 87.50 98 ALA A CA 1
ATOM 780 C C . ALA A 1 98 ? -12.029 11.937 17.607 1.00 87.50 98 ALA A C 1
ATOM 782 O O . ALA A 1 98 ? -12.905 12.124 18.445 1.00 87.50 98 ALA A O 1
ATOM 783 N N . GLU A 1 99 ? -12.163 12.301 16.336 1.00 88.94 99 GLU A N 1
ATOM 784 C CA . GLU A 1 99 ? -13.301 12.996 15.745 1.00 88.94 99 GLU A CA 1
ATOM 785 C C . GLU A 1 99 ? -14.577 12.141 15.681 1.00 88.94 99 GLU A C 1
ATOM 787 O O . GLU A 1 99 ? -15.681 12.680 15.757 1.00 88.94 99 GLU A O 1
ATOM 792 N N . ILE A 1 100 ? -14.445 10.812 15.603 1.00 84.94 100 ILE A N 1
ATOM 793 C CA . ILE A 1 100 ? -15.591 9.896 15.577 1.00 84.94 100 ILE A CA 1
ATOM 794 C C . ILE A 1 100 ? -16.153 9.773 16.994 1.00 84.94 100 ILE A C 1
ATOM 796 O O . ILE A 1 100 ? -15.511 9.203 17.878 1.00 84.94 100 ILE A O 1
ATOM 800 N N . LYS A 1 101 ? -17.371 10.256 17.216 1.00 78.94 101 LYS A N 1
ATOM 801 C CA . LYS A 1 101 ? -18.074 10.098 18.496 1.00 78.94 101 LYS A CA 1
ATOM 802 C C . LYS A 1 101 ? -18.938 8.832 18.494 1.00 78.94 101 LYS A C 1
ATOM 804 O O . LYS A 1 101 ? -19.348 8.369 17.428 1.00 78.94 101 LYS A O 1
ATOM 809 N N . LEU A 1 102 ? -19.120 8.269 19.688 1.00 69.88 102 LEU A N 1
ATOM 810 C CA . LEU A 1 102 ? -20.112 7.234 19.992 1.00 69.88 102 LEU A CA 1
ATOM 811 C C . LEU A 1 102 ? -21.460 7.899 20.265 1.00 69.88 102 LEU A C 1
ATOM 813 O O . LEU A 1 102 ? -21.432 8.970 20.915 1.00 69.88 102 LEU A O 1
#

Sequence (102 aa):
MIDFKGEKVGWTELSNRYRIPISTLVNRYESGLRGEDLVRQSHQGIGNKRAANKLTENDVRAIKTLLATTELTQAAIAKQFNVHQCHVSDIKRGKKWAEIKL

pLDDT: mean 85.85, std 12.85, range [47.75, 95.31]

Foldseek 3Di:
DAQAPNDDDDLVRLCVVLVPDSVQLVVCVVVPDHHCSSRPPPPPPPPPPVVVDLDDLVLLVVLVCCVVPHPDDLCRSCVVSVHHSVVSVCSVVCVPPVVRDD